Protein AF-A0A420MHA9-F1 (afdb_monomer)

Structure (mmCIF, N/CA/C/O backbone):
data_AF-A0A420MHA9-F1
#
_entry.id   AF-A0A420MHA9-F1
#
loop_
_atom_site.group_PDB
_atom_site.id
_atom_site.type_symbol
_atom_site.label_atom_id
_atom_site.label_alt_id
_atom_site.label_comp_id
_atom_site.label_asym_id
_atom_site.label_entity_id
_atom_site.label_seq_id
_atom_site.pdbx_PDB_ins_code
_atom_site.Cartn_x
_atom_site.Cartn_y
_atom_site.Cartn_z
_atom_site.occupancy
_atom_site.B_iso_or_equiv
_atom_site.auth_seq_id
_atom_site.auth_comp_id
_atom_site.auth_asym_id
_atom_site.auth_atom_id
_atom_site.pdbx_PDB_model_num
ATOM 1 N N . MET A 1 1 ? 14.987 34.393 11.747 1.00 40.66 1 MET A N 1
ATOM 2 C CA . MET A 1 1 ? 14.585 33.391 10.745 1.00 40.66 1 MET A CA 1
ATOM 3 C C . MET A 1 1 ? 14.088 32.235 11.581 1.00 40.66 1 MET A C 1
ATOM 5 O O . MET A 1 1 ? 14.895 31.597 12.237 1.00 40.66 1 MET A O 1
ATOM 9 N N . GLU A 1 2 ? 12.779 32.177 11.775 1.00 34.53 2 GLU A N 1
ATOM 10 C CA . GLU A 1 2 ? 12.140 31.260 12.718 1.00 34.53 2 GLU A CA 1
ATOM 11 C C . GLU A 1 2 ? 11.948 29.934 11.981 1.00 34.53 2 GLU A C 1
ATOM 13 O O . GLU A 1 2 ? 11.351 29.912 10.904 1.00 34.53 2 GLU A O 1
ATOM 18 N N . GLU A 1 3 ? 12.567 28.865 12.483 1.00 35.97 3 GLU A N 1
ATOM 19 C CA . GLU A 1 3 ? 12.353 27.516 11.965 1.00 35.97 3 GLU A CA 1
ATOM 20 C C . GLU A 1 3 ? 10.878 27.169 12.149 1.00 35.97 3 GLU A C 1
ATOM 22 O O . GLU A 1 3 ? 10.386 27.068 13.272 1.00 35.97 3 GLU A O 1
ATOM 27 N N . VAL A 1 4 ? 10.172 26.990 11.033 1.00 38.53 4 VAL A N 1
ATOM 28 C CA . VAL A 1 4 ? 8.844 26.383 11.030 1.00 38.53 4 VAL A CA 1
ATOM 29 C C . VAL A 1 4 ? 9.044 24.924 11.423 1.00 38.53 4 VAL A C 1
ATOM 31 O O . VAL A 1 4 ? 9.382 24.081 10.592 1.00 38.53 4 VAL A O 1
ATOM 34 N N . ARG A 1 5 ? 8.899 24.637 12.718 1.00 37.16 5 ARG A N 1
ATOM 35 C CA . ARG A 1 5 ? 8.691 23.275 13.196 1.00 37.16 5 ARG A CA 1
ATOM 36 C C . ARG A 1 5 ? 7.334 22.849 12.653 1.00 37.16 5 ARG A C 1
ATOM 38 O O . ARG A 1 5 ? 6.315 23.458 12.967 1.00 37.16 5 ARG A O 1
ATOM 45 N N . PHE A 1 6 ? 7.343 21.848 11.781 1.00 38.75 6 PHE A N 1
ATOM 46 C CA . PHE A 1 6 ? 6.145 21.092 11.458 1.00 38.75 6 PHE A CA 1
ATOM 47 C C . PHE A 1 6 ? 5.814 20.279 12.708 1.00 38.75 6 PHE A C 1
ATOM 49 O O . PHE A 1 6 ? 6.284 19.153 12.863 1.00 38.75 6 PHE A O 1
ATOM 56 N N . ASP A 1 7 ? 5.124 20.919 13.651 1.00 38.53 7 ASP A N 1
ATOM 57 C CA . ASP A 1 7 ? 4.561 20.231 14.800 1.00 38.53 7 ASP A CA 1
ATOM 58 C C . ASP A 1 7 ? 3.601 19.151 14.282 1.00 38.53 7 ASP A C 1
ATOM 60 O O . ASP A 1 7 ? 2.927 19.321 13.262 1.00 38.53 7 ASP A O 1
ATOM 64 N N . GLU A 1 8 ? 3.670 18.004 14.951 1.00 45.91 8 GLU A N 1
ATOM 65 C CA . GLU A 1 8 ? 2.985 16.746 14.672 1.00 45.91 8 GLU A CA 1
ATOM 66 C C . GLU A 1 8 ? 1.585 16.971 14.100 1.00 45.91 8 GLU A C 1
ATOM 68 O O . GLU A 1 8 ? 0.809 17.760 14.635 1.00 45.91 8 GLU A O 1
ATOM 73 N N . ALA A 1 9 ? 1.279 16.277 12.997 1.00 41.97 9 ALA A N 1
ATOM 74 C CA . ALA A 1 9 ? -0.026 16.306 12.358 1.00 41.97 9 ALA A CA 1
ATOM 75 C C . ALA A 1 9 ? -1.123 16.191 13.422 1.00 41.97 9 ALA A C 1
ATOM 77 O O . ALA A 1 9 ? -1.295 15.135 14.030 1.00 41.97 9 ALA A O 1
ATOM 78 N N . GLU A 1 10 ? -1.833 17.297 13.648 1.00 41.47 10 GLU A N 1
ATOM 79 C CA . GLU A 1 10 ? -3.018 17.352 14.488 1.00 41.47 10 GLU A CA 1
ATOM 80 C C . GLU A 1 10 ? -3.938 16.221 14.025 1.00 41.47 10 GLU A C 1
ATOM 82 O O . GLU A 1 10 ? -4.478 16.243 12.915 1.00 41.47 10 GLU A O 1
ATOM 87 N N . GLN A 1 11 ? -4.058 15.177 14.842 1.00 47.78 11 GLN A N 1
ATOM 88 C CA . GLN A 1 11 ? -5.011 14.108 14.610 1.00 47.78 11 GLN A CA 1
ATOM 89 C C . GLN A 1 11 ? -6.394 14.720 14.772 1.00 47.78 11 GLN A C 1
ATOM 91 O O . GLN A 1 11 ? -6.915 14.839 15.878 1.00 47.78 11 GLN A O 1
ATOM 96 N N . ILE A 1 12 ? -6.963 15.160 13.649 1.00 46.62 12 ILE A N 1
ATOM 97 C CA . ILE A 1 12 ? -8.359 15.566 13.566 1.00 46.62 12 ILE A CA 1
ATOM 98 C C . ILE A 1 12 ? -9.165 14.352 14.036 1.00 46.62 12 ILE A C 1
ATOM 100 O O . ILE A 1 12 ? -9.098 13.305 13.384 1.00 46.62 12 ILE A O 1
ATOM 104 N N . PRO A 1 13 ? -9.901 14.441 15.156 1.00 44.69 13 PRO A N 1
ATOM 105 C CA . PRO A 1 13 ? -10.749 13.347 15.580 1.00 44.69 13 PRO A CA 1
ATOM 106 C C . PRO A 1 13 ? -11.829 13.192 14.512 1.00 44.69 13 PRO A C 1
ATOM 108 O O . PRO A 1 13 ? -12.707 14.045 14.379 1.00 44.69 13 PRO A O 1
ATOM 111 N N . LEU A 1 14 ? -11.764 12.113 13.731 1.00 54.09 14 LEU A N 1
ATOM 112 C CA . LEU A 1 14 ? -12.857 11.668 12.867 1.00 54.09 14 LEU A CA 1
ATOM 113 C C . LEU A 1 14 ? -13.977 11.093 13.750 1.00 54.09 14 LEU A C 1
ATOM 115 O O . LEU A 1 14 ? -14.380 9.948 13.596 1.00 54.09 14 LEU A O 1
ATOM 119 N N . THR A 1 15 ? -14.459 11.847 14.739 1.00 47.56 15 THR A N 1
ATOM 120 C CA . THR A 1 15 ? -15.595 11.421 15.559 1.00 47.56 15 THR A CA 1
ATOM 121 C C . THR A 1 15 ? -16.871 11.747 14.798 1.00 47.56 15 THR A C 1
ATOM 123 O O . THR A 1 15 ? -17.526 12.763 15.041 1.00 47.56 15 THR A O 1
ATOM 126 N N . LEU A 1 16 ? -17.171 10.902 13.818 1.00 54.88 16 LEU A N 1
ATOM 127 C CA . LEU A 1 16 ? -18.520 10.717 13.302 1.00 54.88 16 LEU A CA 1
ATOM 128 C C . LEU A 1 16 ? -19.258 9.801 14.286 1.00 54.88 16 LEU A C 1
ATOM 130 O O . LEU A 1 16 ? -18.626 8.995 14.965 1.00 54.88 16 LEU A O 1
ATOM 134 N N . ASN A 1 17 ? -20.577 9.943 14.412 1.00 59.19 17 ASN A N 1
ATOM 135 C CA . ASN A 1 17 ? -21.359 9.039 15.260 1.00 59.19 17 ASN A CA 1
ATOM 136 C C . ASN A 1 17 ? -21.132 7.589 14.793 1.00 59.19 17 ASN A C 1
ATOM 138 O O . ASN A 1 17 ? -21.062 7.374 13.585 1.00 59.19 17 ASN A O 1
ATOM 142 N N . ASP A 1 18 ? -21.053 6.626 15.716 1.00 65.56 18 ASP A N 1
ATOM 143 C CA . ASP A 1 18 ? -20.587 5.250 15.455 1.00 65.56 18 ASP A CA 1
ATOM 144 C C . ASP A 1 18 ? -21.190 4.607 14.184 1.00 65.56 18 ASP A C 1
ATOM 146 O O . ASP A 1 18 ? -20.461 4.063 13.363 1.00 65.56 18 ASP A O 1
ATOM 150 N N . GLU A 1 19 ? -22.499 4.769 13.949 1.00 66.44 19 GLU A N 1
ATOM 151 C CA . GLU A 1 19 ? -23.196 4.245 12.757 1.00 66.44 19 GLU A CA 1
ATOM 152 C C . GLU A 1 19 ? -22.783 4.934 11.440 1.00 66.44 19 GLU A C 1
ATOM 154 O O . GLU A 1 19 ? -22.743 4.316 10.380 1.00 66.44 19 GLU A O 1
ATOM 159 N N . GLN A 1 20 ? -22.501 6.239 11.479 1.00 62.00 20 GLN A N 1
ATOM 160 C CA . GLN A 1 20 ? -22.036 6.997 10.312 1.00 62.00 20 GLN A CA 1
ATOM 161 C C . GLN A 1 20 ? -20.558 6.721 10.032 1.00 62.00 20 GLN A C 1
ATOM 163 O O . GLN A 1 20 ? -20.169 6.700 8.867 1.00 62.00 20 GLN A O 1
ATOM 168 N N . GLY A 1 21 ? -19.761 6.498 11.083 1.00 62.53 21 GLY A N 1
ATOM 169 C CA . GLY A 1 21 ? -18.372 6.056 10.972 1.00 62.53 21 GLY A CA 1
ATOM 170 C C . GLY A 1 21 ? -18.270 4.702 10.272 1.00 62.53 21 GLY A C 1
ATOM 171 O O . GLY A 1 21 ? -17.583 4.600 9.264 1.00 62.53 21 GLY A O 1
ATOM 172 N N . GLU A 1 22 ? -19.048 3.712 10.717 1.00 67.69 22 GLU A N 1
ATOM 173 C CA . GLU A 1 22 ? -19.034 2.353 10.152 1.00 67.69 22 GLU A CA 1
ATOM 174 C C . GLU A 1 22 ? -19.388 2.330 8.651 1.00 67.69 22 GLU A C 1
ATOM 176 O O . GLU A 1 22 ? -18.671 1.742 7.844 1.00 67.69 22 GLU A O 1
ATOM 181 N N . VAL A 1 23 ? -20.433 3.056 8.235 1.00 70.69 23 VAL A N 1
ATOM 182 C CA . VAL A 1 23 ? -20.837 3.132 6.815 1.00 70.69 23 VAL A CA 1
ATOM 183 C C . VAL A 1 23 ? -19.769 3.801 5.937 1.00 70.69 23 VAL A C 1
ATOM 185 O O . VAL A 1 23 ? -19.595 3.440 4.767 1.00 70.69 23 VAL A O 1
ATOM 188 N N . ILE A 1 24 ? -19.067 4.801 6.473 1.00 72.38 24 ILE A N 1
ATOM 189 C CA . ILE A 1 24 ? -17.997 5.501 5.752 1.00 72.38 24 ILE A CA 1
ATOM 190 C C . ILE A 1 24 ? -16.751 4.622 5.655 1.00 72.38 24 ILE A C 1
ATOM 192 O O . ILE A 1 24 ? -16.115 4.609 4.600 1.00 72.38 24 ILE A O 1
ATOM 196 N N . ASP A 1 25 ? -16.449 3.853 6.698 1.00 80.12 25 ASP A N 1
ATOM 197 C CA . ASP A 1 25 ? -15.331 2.915 6.717 1.00 80.12 25 ASP A CA 1
ATOM 198 C C . ASP A 1 25 ? -15.525 1.795 5.689 1.00 80.12 25 ASP A C 1
ATOM 200 O O . ASP A 1 25 ? -14.600 1.513 4.925 1.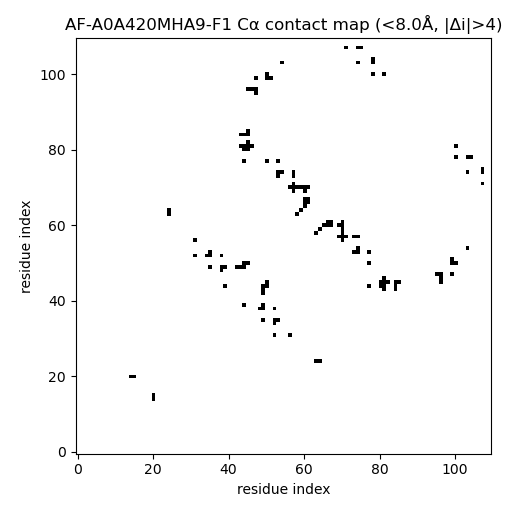00 80.12 25 ASP A O 1
ATOM 204 N N . ASP A 1 26 ? -16.730 1.229 5.597 1.00 83.88 26 ASP A N 1
ATOM 205 C CA . ASP A 1 26 ? -17.070 0.210 4.596 1.00 83.88 26 ASP A CA 1
ATOM 206 C C . ASP A 1 26 ? -16.987 0.763 3.166 1.00 83.88 26 ASP A C 1
ATOM 208 O O . ASP A 1 26 ? -16.405 0.139 2.275 1.00 83.88 26 ASP A O 1
ATOM 212 N N . SER A 1 27 ? -17.505 1.976 2.945 1.00 88.00 27 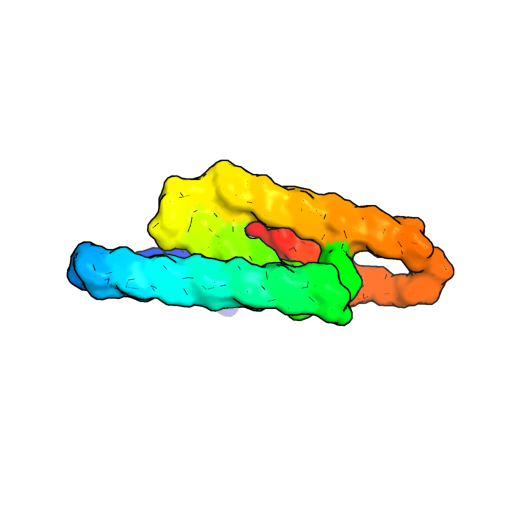SER A N 1
ATOM 213 C CA . SER A 1 27 ? -17.452 2.630 1.630 1.00 88.00 27 SER A CA 1
ATOM 214 C C . SER A 1 27 ? -16.015 2.959 1.209 1.00 88.00 27 SER A C 1
ATOM 216 O O . SER A 1 27 ? -15.651 2.822 0.038 1.00 88.00 27 SER A O 1
ATOM 218 N N . ALA A 1 28 ? -15.182 3.408 2.153 1.00 89.06 28 ALA A N 1
ATOM 219 C CA . ALA A 1 28 ? -13.770 3.679 1.907 1.00 89.06 28 ALA A CA 1
ATOM 220 C C . ALA A 1 28 ? -12.997 2.385 1.623 1.00 89.06 28 ALA A C 1
ATOM 222 O O . ALA A 1 28 ? -12.166 2.365 0.712 1.00 89.06 28 ALA A O 1
ATOM 223 N N . LEU A 1 29 ? -13.291 1.311 2.363 1.00 90.12 29 LEU A N 1
ATOM 224 C CA . LEU A 1 29 ? -12.695 -0.004 2.158 1.00 90.12 29 LEU A CA 1
ATOM 225 C C . LEU A 1 29 ? -12.982 -0.525 0.744 1.00 90.12 29 LEU A C 1
ATOM 227 O O . LEU A 1 29 ? -12.039 -0.840 0.019 1.00 90.12 29 LEU A O 1
ATOM 231 N N . GLU A 1 30 ? -14.248 -0.517 0.318 1.00 93.50 30 GLU A N 1
ATOM 232 C CA . GLU A 1 30 ? -14.649 -0.950 -1.029 1.00 93.50 30 GLU A CA 1
ATOM 233 C C . GLU A 1 30 ? -13.952 -0.118 -2.122 1.00 93.50 30 GLU A C 1
ATOM 235 O O . GLU A 1 30 ? -13.418 -0.660 -3.092 1.00 93.50 30 GLU A O 1
ATOM 240 N N . ALA A 1 31 ? -13.880 1.207 -1.951 1.00 94.88 31 ALA A N 1
ATOM 241 C CA . ALA A 1 31 ? -13.203 2.081 -2.907 1.00 94.88 31 ALA A CA 1
ATOM 242 C C . ALA A 1 31 ? -11.698 1.777 -3.020 1.00 94.88 31 ALA A C 1
ATOM 244 O O . ALA A 1 31 ? -11.148 1.784 -4.128 1.00 94.88 31 ALA A O 1
ATOM 245 N N . TYR A 1 32 ? -11.027 1.498 -1.898 1.00 94.44 32 TYR A N 1
ATOM 246 C CA . TYR A 1 32 ? -9.614 1.123 -1.897 1.00 94.44 32 TYR A CA 1
ATOM 247 C C . TYR A 1 32 ? -9.368 -0.258 -2.507 1.00 94.44 32 TYR A C 1
ATOM 249 O O . TYR A 1 32 ? -8.371 -0.423 -3.214 1.00 94.44 32 TYR A O 1
ATOM 257 N N . GLU A 1 33 ? -10.255 -1.228 -2.283 1.00 93.00 33 GLU A N 1
ATOM 258 C CA . GLU A 1 33 ? -10.183 -2.546 -2.923 1.00 93.00 33 GLU A CA 1
ATOM 259 C C . GLU A 1 33 ? -10.309 -2.419 -4.444 1.00 93.00 33 GLU A C 1
ATOM 261 O O . GLU A 1 33 ? -9.406 -2.839 -5.169 1.00 93.00 33 GLU A O 1
ATOM 266 N N . ILE A 1 34 ? -11.335 -1.713 -4.930 1.00 95.50 34 ILE A N 1
ATOM 267 C CA . ILE A 1 34 ? -11.539 -1.473 -6.367 1.00 95.50 34 ILE A CA 1
ATOM 268 C C . ILE A 1 34 ? -10.339 -0.740 -6.984 1.00 95.50 34 ILE A C 1
ATOM 270 O O . ILE A 1 34 ? -9.849 -1.121 -8.050 1.00 95.50 34 ILE A O 1
ATOM 274 N N . ALA A 1 35 ? -9.839 0.314 -6.332 1.00 94.44 35 ALA A N 1
ATOM 275 C CA . ALA A 1 35 ? -8.679 1.055 -6.824 1.00 94.44 35 ALA A CA 1
ATOM 276 C C . ALA A 1 35 ? -7.413 0.183 -6.853 1.00 94.44 35 ALA A C 1
ATOM 278 O O . ALA A 1 35 ? -6.613 0.278 -7.789 1.00 94.44 35 ALA A O 1
ATOM 279 N N . THR A 1 36 ? -7.230 -0.676 -5.848 1.00 92.94 36 THR A N 1
ATOM 280 C CA . THR A 1 36 ? -6.106 -1.613 -5.788 1.00 92.94 36 THR A CA 1
ATOM 281 C C . THR A 1 36 ? -6.187 -2.613 -6.937 1.00 92.94 36 THR A C 1
ATOM 283 O O . THR A 1 36 ? -5.208 -2.750 -7.665 1.00 92.94 36 THR A O 1
ATOM 286 N N . ASP A 1 37 ? -7.347 -3.222 -7.176 1.00 94.38 37 ASP A N 1
ATOM 287 C CA . ASP A 1 37 ? -7.541 -4.188 -8.263 1.00 94.38 37 ASP A CA 1
ATOM 288 C C . ASP A 1 37 ? -7.287 -3.560 -9.640 1.00 94.38 37 ASP A C 1
ATOM 290 O O . ASP A 1 37 ? -6.512 -4.090 -10.441 1.00 94.38 37 ASP A O 1
ATOM 294 N N . ILE A 1 38 ? -7.870 -2.384 -9.905 1.00 95.12 38 ILE A N 1
ATOM 295 C CA . ILE A 1 38 ? -7.676 -1.670 -11.177 1.00 95.12 38 ILE A CA 1
ATOM 296 C C . ILE A 1 38 ? -6.197 -1.335 -11.377 1.00 95.12 38 ILE A C 1
ATOM 298 O O . ILE A 1 38 ? -5.634 -1.599 -12.439 1.00 95.12 38 ILE A O 1
ATOM 302 N N . THR A 1 39 ? -5.540 -0.763 -10.367 1.00 92.19 39 THR A N 1
ATOM 303 C CA . THR A 1 39 ? -4.132 -0.370 -10.506 1.00 92.19 39 THR A CA 1
ATOM 304 C C . THR A 1 39 ? -3.192 -1.569 -10.590 1.00 92.19 39 THR A C 1
ATOM 306 O O . THR A 1 39 ? -2.177 -1.471 -11.273 1.00 92.19 39 THR A O 1
ATOM 309 N N . GLN A 1 40 ? -3.519 -2.704 -9.967 1.00 90.12 40 GLN A N 1
ATOM 310 C CA . GLN A 1 40 ? -2.750 -3.942 -10.103 1.00 90.12 40 GLN A CA 1
ATOM 311 C C . GLN A 1 40 ? -2.810 -4.532 -11.515 1.00 90.12 40 GLN A C 1
ATOM 313 O O . GLN A 1 40 ? -1.813 -5.098 -11.966 1.00 90.12 40 GLN A O 1
ATOM 318 N N . ILE A 1 41 ? -3.951 -4.400 -12.196 1.00 91.94 41 ILE A N 1
ATOM 319 C CA . ILE A 1 41 ? -4.157 -4.901 -13.562 1.00 91.94 41 ILE A CA 1
ATOM 320 C C . ILE A 1 41 ? -3.538 -3.956 -14.597 1.00 91.94 41 ILE A C 1
ATOM 322 O O . ILE A 1 41 ? -2.849 -4.404 -15.511 1.00 91.94 41 ILE A O 1
ATOM 326 N N . GLU A 1 42 ? -3.788 -2.654 -14.460 1.00 92.62 42 GLU A N 1
ATOM 327 C CA . GLU A 1 42 ? -3.498 -1.669 -15.509 1.00 92.62 42 GLU A CA 1
ATOM 328 C C . GLU A 1 42 ? -2.090 -1.067 -15.411 1.00 92.62 42 GLU A C 1
ATOM 330 O O . GLU A 1 42 ? -1.580 -0.517 -16.389 1.00 92.62 42 GLU A O 1
ATOM 335 N N . LEU A 1 43 ? -1.454 -1.126 -14.235 1.00 88.94 43 LEU A N 1
ATOM 336 C CA . LEU A 1 43 ? -0.206 -0.415 -13.965 1.00 88.94 43 LEU A CA 1
ATOM 337 C C . LEU A 1 43 ? 0.886 -1.353 -13.445 1.00 88.94 43 LEU A C 1
ATOM 339 O O . LEU A 1 43 ? 0.658 -2.210 -12.588 1.00 88.94 43 LEU A O 1
ATOM 343 N N . ALA A 1 44 ? 2.113 -1.108 -13.906 1.00 85.31 44 ALA A N 1
ATOM 344 C CA . ALA A 1 44 ? 3.319 -1.717 -13.354 1.00 85.31 44 ALA A CA 1
ATOM 345 C C . ALA A 1 44 ? 3.396 -1.493 -11.830 1.00 85.31 44 ALA A C 1
ATOM 347 O O . ALA A 1 44 ? 2.962 -0.451 -11.324 1.00 85.31 44 ALA A O 1
ATOM 348 N N . ALA A 1 45 ? 3.943 -2.452 -11.085 1.00 85.50 45 ALA A N 1
ATOM 349 C CA . ALA A 1 45 ? 4.143 -2.354 -9.639 1.00 85.50 45 ALA A CA 1
ATOM 350 C C . ALA A 1 45 ? 4.936 -1.104 -9.226 1.00 85.50 45 ALA A C 1
ATOM 352 O O . ALA A 1 45 ? 4.653 -0.523 -8.179 1.00 85.50 45 ALA A O 1
ATOM 353 N N . ASN A 1 46 ? 5.872 -0.639 -10.057 1.00 81.25 46 ASN A N 1
ATOM 354 C CA . ASN A 1 46 ? 6.635 0.588 -9.800 1.00 81.25 46 ASN A CA 1
ATOM 355 C C . ASN A 1 46 ? 5.906 1.899 -10.175 1.00 81.25 46 ASN A C 1
ATOM 357 O O . ASN A 1 46 ? 6.469 2.987 -10.011 1.00 81.25 46 ASN A O 1
ATOM 361 N N . HIS A 1 47 ? 4.674 1.826 -10.685 1.00 84.19 47 HIS A N 1
ATOM 362 C CA . HIS A 1 47 ? 3.965 2.994 -11.190 1.00 84.19 47 HIS A CA 1
ATOM 363 C C . HIS A 1 47 ? 3.523 3.929 -10.043 1.00 84.19 47 HIS A C 1
ATOM 365 O O . HIS A 1 47 ? 2.841 3.480 -9.116 1.00 84.19 47 HIS A O 1
ATOM 371 N N . PRO A 1 48 ? 3.793 5.250 -10.125 1.00 80.12 48 PRO A N 1
ATOM 372 C CA . PRO A 1 48 ? 3.452 6.229 -9.088 1.00 80.12 48 PRO A CA 1
ATOM 373 C C . PRO A 1 48 ? 2.015 6.171 -8.564 1.00 80.12 48 PRO A C 1
ATOM 375 O O . PRO A 1 48 ? 1.795 6.211 -7.359 1.00 80.12 48 PRO A O 1
ATOM 378 N N . LEU A 1 49 ? 1.032 6.049 -9.463 1.00 86.44 49 LEU A N 1
ATOM 379 C CA . LEU A 1 49 ? -0.381 5.971 -9.073 1.00 86.44 49 LEU A CA 1
ATOM 380 C C . LEU A 1 49 ? -0.706 4.693 -8.289 1.00 86.44 49 LEU A C 1
ATOM 382 O O . LEU A 1 49 ? -1.435 4.767 -7.306 1.00 86.44 49 LEU A O 1
ATOM 386 N N . ARG A 1 50 ? -0.142 3.541 -8.680 1.00 89.12 50 ARG A N 1
ATOM 387 C CA . ARG A 1 50 ? -0.364 2.264 -7.984 1.00 89.12 50 ARG A CA 1
ATOM 388 C C . ARG A 1 50 ? 0.241 2.308 -6.584 1.00 89.12 50 ARG A C 1
ATOM 390 O O . ARG A 1 50 ? -0.420 1.958 -5.612 1.00 89.12 50 ARG A O 1
ATOM 397 N N . LEU A 1 51 ? 1.467 2.817 -6.473 1.00 86.69 51 LEU A N 1
ATOM 398 C CA . LEU A 1 51 ? 2.130 3.012 -5.185 1.00 86.69 51 LEU A CA 1
ATOM 399 C C . LEU A 1 51 ? 1.385 4.016 -4.291 1.00 86.69 51 LEU A C 1
ATOM 401 O O . LEU A 1 51 ? 1.253 3.780 -3.094 1.00 86.69 51 LEU A O 1
ATOM 405 N N . GLY A 1 52 ? 0.849 5.097 -4.869 1.00 87.31 52 GLY A N 1
ATOM 406 C CA . GLY A 1 52 ? 0.031 6.077 -4.150 1.00 87.31 52 GLY A CA 1
ATOM 407 C C . GLY A 1 52 ? -1.271 5.491 -3.595 1.00 87.31 52 GLY A C 1
ATOM 408 O O . GLY A 1 52 ? -1.633 5.788 -2.458 1.00 87.31 52 GLY A O 1
ATOM 409 N N . VAL A 1 53 ? -1.946 4.615 -4.349 1.00 90.88 53 VAL A N 1
ATOM 410 C CA . VAL A 1 53 ? -3.139 3.896 -3.864 1.00 90.88 53 VAL A CA 1
ATOM 411 C C . VAL A 1 53 ? -2.785 2.992 -2.684 1.00 90.88 53 VAL A C 1
ATOM 413 O O . VAL A 1 53 ? -3.439 3.078 -1.646 1.00 90.88 53 VAL A O 1
ATOM 416 N N . VAL A 1 54 ? -1.723 2.185 -2.794 1.00 89.88 54 VAL A N 1
ATOM 417 C CA . VAL A 1 54 ? -1.300 1.299 -1.693 1.00 89.88 54 VAL A CA 1
ATOM 418 C C . VAL A 1 54 ? -0.889 2.093 -0.454 1.00 89.88 54 VAL A C 1
ATOM 420 O O . VAL A 1 54 ? -1.203 1.683 0.666 1.00 89.88 54 VAL A O 1
ATOM 423 N N . LEU A 1 55 ? -0.213 3.228 -0.635 1.00 86.06 55 LEU A N 1
ATOM 424 C CA . LEU A 1 55 ? 0.163 4.095 0.474 1.00 86.06 55 LEU A CA 1
ATOM 425 C C . LEU A 1 55 ? -1.074 4.592 1.230 1.00 86.06 55 LEU A C 1
ATOM 427 O O . LEU A 1 55 ? -1.183 4.375 2.436 1.00 86.06 55 LEU A O 1
ATOM 431 N N . ASN A 1 56 ? -2.022 5.199 0.515 1.00 88.25 56 ASN A N 1
ATOM 432 C CA . ASN A 1 56 ? -3.240 5.736 1.121 1.00 88.25 56 ASN A CA 1
ATOM 433 C C . ASN A 1 56 ? -4.067 4.637 1.799 1.00 88.25 56 ASN A C 1
ATOM 435 O O . ASN A 1 56 ? -4.605 4.844 2.886 1.00 88.25 56 ASN A O 1
ATOM 439 N N . TYR A 1 57 ? -4.118 3.449 1.196 1.00 90.69 57 TYR A N 1
ATOM 440 C CA . TYR A 1 57 ? -4.816 2.310 1.777 1.00 90.69 57 TYR A CA 1
ATOM 441 C C . TYR A 1 57 ? -4.126 1.796 3.054 1.00 90.69 57 TYR A C 1
ATOM 443 O O . TYR A 1 57 ? -4.781 1.447 4.036 1.00 90.69 57 TYR A O 1
ATOM 451 N N . SER A 1 58 ? -2.792 1.806 3.092 1.00 86.00 58 SER A N 1
ATOM 452 C CA . SER A 1 58 ? -2.035 1.446 4.299 1.00 86.00 58 SER A CA 1
ATOM 453 C C . SER A 1 58 ? -2.281 2.453 5.427 1.00 86.00 58 SER A C 1
ATOM 455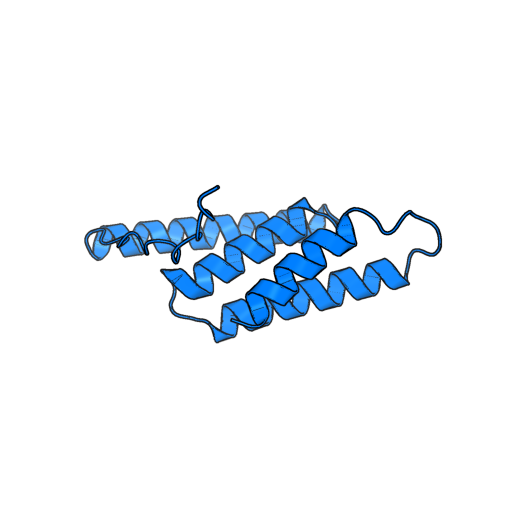 O O . SER A 1 58 ? -2.509 2.059 6.571 1.00 86.00 58 SER A O 1
ATOM 457 N N . ASP A 1 59 ? -2.327 3.744 5.100 1.00 82.88 59 ASP A N 1
ATOM 458 C CA . ASP A 1 59 ? -2.678 4.810 6.040 1.00 82.88 59 ASP A CA 1
ATOM 459 C C . ASP A 1 59 ? -4.102 4.666 6.587 1.00 82.88 59 ASP A C 1
ATOM 461 O O . ASP A 1 59 ? -4.315 4.840 7.788 1.00 82.88 59 ASP A O 1
ATOM 465 N N . PHE A 1 60 ? -5.061 4.282 5.740 1.00 86.19 60 PHE A N 1
ATOM 466 C CA . PHE A 1 60 ? -6.422 3.950 6.161 1.00 86.19 60 PHE A CA 1
ATOM 467 C C . PHE A 1 60 ? -6.435 2.783 7.160 1.00 86.19 60 PHE A C 1
ATOM 469 O O . PHE A 1 60 ? -7.043 2.885 8.227 1.00 86.19 60 PHE A O 1
ATOM 476 N N . TYR A 1 61 ? -5.694 1.705 6.883 1.00 82.00 61 TYR A N 1
ATOM 477 C CA . TYR A 1 61 ? -5.590 0.581 7.816 1.00 82.00 61 TYR A CA 1
ATOM 478 C C . TYR A 1 61 ? -4.965 0.964 9.163 1.00 82.00 61 TYR A C 1
ATOM 480 O O . TYR A 1 61 ? -5.394 0.456 10.201 1.00 82.00 61 TYR A O 1
ATOM 488 N N . ASN A 1 62 ? -3.965 1.848 9.156 1.00 74.56 62 ASN A N 1
ATOM 489 C CA . ASN A 1 62 ? -3.307 2.336 10.368 1.00 74.56 62 ASN A CA 1
ATOM 490 C C . ASN A 1 62 ? -4.215 3.261 11.189 1.00 74.56 62 ASN A C 1
ATOM 492 O O . ASN A 1 62 ? -4.342 3.082 12.398 1.00 74.56 62 ASN A O 1
ATOM 496 N N . LYS A 1 63 ? -4.817 4.263 10.538 1.00 79.50 63 LYS A N 1
ATOM 497 C CA . LYS A 1 63 ? -5.461 5.401 11.212 1.00 79.50 63 LYS A CA 1
ATOM 498 C C . LYS A 1 63 ? -6.957 5.203 11.451 1.00 79.50 63 LYS A C 1
ATOM 500 O O . LYS A 1 63 ? -7.478 5.777 12.399 1.00 79.50 63 LYS A O 1
ATOM 505 N N . VAL A 1 64 ? -7.630 4.418 10.610 1.00 80.25 64 VAL A N 1
ATOM 506 C CA . VAL A 1 64 ? -9.092 4.251 10.642 1.00 80.25 64 VAL A CA 1
ATOM 507 C C . VAL A 1 64 ? -9.468 2.862 11.159 1.00 80.25 64 VAL A C 1
ATOM 509 O O . VAL A 1 64 ? -10.131 2.740 12.179 1.00 80.25 64 VAL A O 1
ATOM 512 N N . GLN A 1 65 ? -8.935 1.799 10.550 1.00 77.06 65 GLN A N 1
ATOM 513 C CA . GLN A 1 65 ? -9.261 0.408 10.920 1.00 77.06 65 GLN A CA 1
ATOM 514 C C . GLN A 1 65 ? -8.475 -0.129 12.135 1.00 77.06 65 GLN A C 1
ATOM 516 O O . GLN A 1 65 ? -8.581 -1.314 12.469 1.00 77.06 65 GLN A O 1
ATOM 521 N N . ASN A 1 66 ? -7.618 0.698 12.753 1.00 79.62 66 ASN A N 1
ATOM 522 C CA . ASN A 1 66 ? -6.741 0.338 13.877 1.00 79.62 66 ASN A CA 1
ATOM 523 C C . ASN A 1 66 ? -6.021 -1.019 13.679 1.00 79.62 66 ASN A C 1
ATOM 525 O O . ASN A 1 66 ? -5.895 -1.839 14.593 1.00 79.62 66 ASN A O 1
ATOM 529 N N . SER A 1 67 ? -5.592 -1.288 12.442 1.00 80.06 67 SER A N 1
ATOM 530 C CA . SER A 1 67 ? -5.079 -2.581 11.977 1.00 80.06 67 SER A CA 1
ATOM 531 C C . SER A 1 67 ? -3.665 -2.447 11.391 1.00 80.06 67 SER A C 1
ATOM 533 O O . SER A 1 67 ? -3.437 -2.769 10.218 1.00 80.06 67 SER A O 1
ATOM 535 N N . PRO A 1 68 ? -2.668 -2.037 12.197 1.00 77.12 68 PRO A N 1
ATOM 536 C CA . PRO A 1 68 ? -1.345 -1.662 11.696 1.00 77.12 68 PRO A CA 1
ATOM 537 C C . PRO A 1 68 ? -0.552 -2.812 11.070 1.00 77.12 68 PRO A C 1
ATOM 539 O O . PRO A 1 68 ? 0.267 -2.620 10.168 1.00 77.12 68 PRO A O 1
ATOM 542 N N . ASN A 1 69 ? -0.842 -4.048 11.483 1.00 79.19 69 ASN A N 1
ATOM 543 C CA . ASN A 1 69 ? -0.242 -5.236 10.881 1.00 79.19 69 ASN A CA 1
ATOM 544 C C . ASN A 1 69 ? -0.664 -5.418 9.414 1.00 79.19 69 ASN A C 1
ATOM 546 O O . ASN A 1 69 ? 0.155 -5.839 8.597 1.00 79.19 69 ASN A O 1
ATOM 550 N N . ARG A 1 70 ? -1.920 -5.088 9.069 1.00 79.62 70 ARG A N 1
ATOM 551 C CA . ARG A 1 70 ? -2.411 -5.171 7.684 1.00 79.62 70 ARG A CA 1
ATOM 552 C C . ARG A 1 70 ? -1.799 -4.064 6.834 1.00 79.62 70 ARG A C 1
ATOM 554 O O . ARG A 1 70 ? -1.261 -4.367 5.773 1.00 79.62 70 ARG A O 1
ATOM 561 N N . ALA A 1 71 ? -1.775 -2.832 7.346 1.00 75.75 71 ALA A N 1
ATOM 562 C CA . ALA A 1 71 ? -1.096 -1.704 6.707 1.00 75.75 71 ALA A CA 1
ATOM 563 C C . ALA A 1 71 ? 0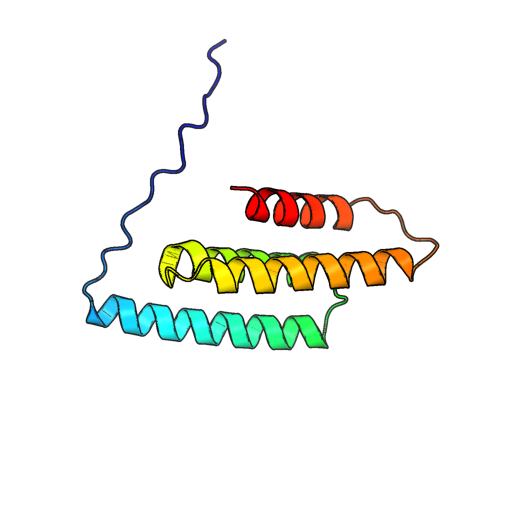.359 -2.050 6.351 1.00 75.75 71 ALA A C 1
ATOM 565 O O . ALA A 1 71 ? 0.778 -1.962 5.197 1.00 75.75 71 ALA A O 1
ATOM 566 N N . SER A 1 72 ? 1.102 -2.558 7.338 1.00 77.31 72 SER A N 1
ATOM 567 C CA . SER A 1 72 ? 2.496 -2.965 7.163 1.00 77.31 72 SER A CA 1
ATOM 568 C C . SER A 1 72 ? 2.668 -4.067 6.120 1.00 77.31 72 SER A C 1
ATOM 570 O O . SER A 1 72 ? 3.657 -4.075 5.391 1.00 77.31 72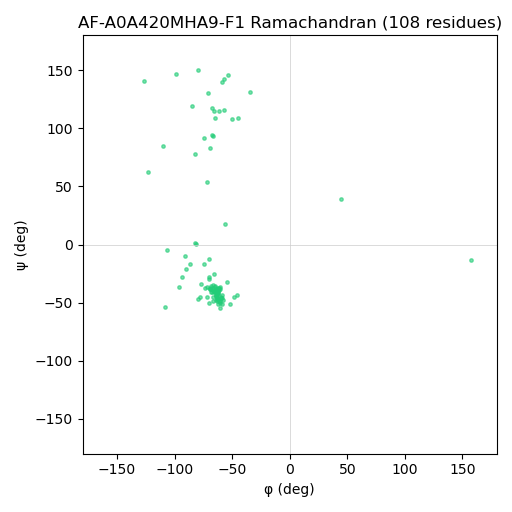 SER A O 1
ATOM 572 N N . HIS A 1 73 ? 1.744 -5.027 6.059 1.00 84.31 73 HIS A N 1
ATOM 573 C CA . HIS A 1 73 ? 1.805 -6.113 5.086 1.00 84.31 73 HIS A CA 1
ATOM 574 C C . HIS A 1 73 ? 1.615 -5.599 3.653 1.00 84.31 73 HIS A C 1
ATOM 576 O O . HIS A 1 73 ? 2.443 -5.899 2.791 1.00 84.31 73 HIS A O 1
ATOM 582 N N . HIS A 1 74 ? 0.585 -4.781 3.418 1.00 79.25 74 HIS A N 1
ATOM 583 C CA . HIS A 1 74 ? 0.295 -4.218 2.097 1.00 79.25 74 HIS A CA 1
ATOM 584 C C . HIS A 1 74 ? 1.427 -3.320 1.590 1.00 79.25 74 HIS A C 1
ATOM 586 O O . HIS A 1 74 ? 1.895 -3.502 0.464 1.00 79.25 74 HIS A O 1
ATOM 592 N N . ALA A 1 75 ? 1.936 -2.418 2.433 1.00 80.44 75 ALA A N 1
ATOM 593 C CA . ALA A 1 75 ? 3.049 -1.549 2.064 1.00 80.44 75 ALA A CA 1
ATOM 594 C C . ALA A 1 75 ? 4.341 -2.339 1.773 1.00 80.44 75 ALA A C 1
ATOM 596 O O . ALA A 1 75 ? 5.017 -2.062 0.782 1.00 80.44 75 ALA A O 1
ATOM 597 N N . LYS A 1 76 ? 4.670 -3.372 2.567 1.00 81.06 76 LYS A N 1
ATOM 598 C CA . LYS A 1 76 ? 5.858 -4.217 2.324 1.00 81.06 76 LYS A CA 1
ATOM 599 C C . LYS A 1 76 ? 5.780 -4.979 1.004 1.00 81.06 76 LYS A C 1
ATOM 601 O O . LYS A 1 76 ? 6.785 -5.050 0.298 1.00 81.06 76 LYS A O 1
ATOM 606 N N . LEU A 1 77 ? 4.616 -5.543 0.676 1.00 85.88 77 LEU A N 1
ATOM 607 C CA . LEU A 1 77 ? 4.417 -6.248 -0.591 1.00 85.88 77 LEU A CA 1
ATOM 608 C C . LEU A 1 77 ? 4.567 -5.304 -1.786 1.00 85.88 77 LEU A C 1
ATOM 610 O O . LEU A 1 77 ? 5.327 -5.605 -2.700 1.00 85.88 77 LEU A O 1
ATOM 614 N N . ALA A 1 78 ? 3.932 -4.130 -1.750 1.00 82.19 78 ALA A N 1
ATOM 615 C CA . ALA A 1 78 ? 4.042 -3.174 -2.850 1.00 82.19 78 ALA A CA 1
ATOM 616 C C . ALA A 1 78 ? 5.477 -2.676 -3.065 1.00 82.19 78 ALA A C 1
ATOM 618 O O . ALA A 1 78 ? 5.916 -2.557 -4.207 1.00 82.19 78 ALA A O 1
ATOM 619 N N . VAL A 1 79 ? 6.233 -2.444 -1.986 1.00 75.31 79 VAL A N 1
ATOM 620 C CA . VAL A 1 79 ? 7.661 -2.103 -2.081 1.00 75.31 79 VAL A CA 1
ATOM 621 C C . VAL A 1 79 ? 8.461 -3.253 -2.694 1.00 75.31 79 VAL A C 1
ATOM 623 O O . VAL A 1 79 ? 9.278 -3.019 -3.583 1.00 75.31 79 VAL A O 1
ATOM 626 N N . HIS A 1 80 ? 8.233 -4.490 -2.248 1.00 84.19 80 HIS A N 1
ATOM 627 C CA . HIS A 1 80 ? 8.912 -5.663 -2.797 1.00 84.19 80 HIS A CA 1
ATOM 628 C C . HIS A 1 80 ? 8.661 -5.812 -4.306 1.00 84.19 80 HIS A C 1
ATOM 630 O O . HIS A 1 80 ? 9.612 -5.976 -5.072 1.00 84.19 80 HIS A O 1
ATOM 636 N N . ASP A 1 81 ? 7.406 -5.696 -4.736 1.00 84.00 81 ASP A N 1
ATOM 637 C CA . ASP A 1 81 ? 7.018 -5.865 -6.137 1.00 84.00 81 ASP A CA 1
ATOM 638 C C . ASP A 1 81 ? 7.566 -4.732 -7.017 1.00 84.00 81 ASP A C 1
ATOM 640 O O . ASP A 1 81 ? 8.103 -4.984 -8.098 1.00 84.00 81 ASP A O 1
ATOM 644 N N . ALA A 1 82 ? 7.528 -3.488 -6.529 1.00 81.56 82 ALA A N 1
ATOM 645 C CA . ALA A 1 82 ? 8.105 -2.342 -7.227 1.00 81.56 82 ALA A CA 1
ATOM 646 C C . ALA A 1 82 ? 9.624 -2.471 -7.411 1.00 81.56 82 ALA A C 1
ATOM 648 O O . ALA A 1 82 ? 10.149 -2.173 -8.486 1.00 81.56 82 ALA A O 1
ATOM 649 N N . LEU A 1 83 ? 10.337 -2.947 -6.383 1.00 76.50 83 LEU A N 1
ATOM 650 C CA . LEU A 1 83 ? 11.777 -3.203 -6.460 1.00 76.50 83 LEU A CA 1
ATOM 651 C C . LEU A 1 83 ? 12.101 -4.363 -7.411 1.00 76.50 83 LEU A C 1
ATOM 653 O O . LEU A 1 83 ? 13.089 -4.292 -8.145 1.00 76.50 83 LEU A O 1
ATOM 657 N N . ALA A 1 84 ? 11.285 -5.419 -7.426 1.00 80.44 84 ALA A N 1
ATOM 658 C CA . ALA A 1 84 ? 11.463 -6.551 -8.333 1.00 80.44 84 ALA A CA 1
ATOM 659 C C . ALA A 1 84 ? 11.338 -6.129 -9.808 1.00 80.44 84 ALA A C 1
ATOM 661 O O . ALA A 1 84 ? 12.162 -6.527 -10.634 1.00 80.44 84 ALA A O 1
ATOM 662 N N . GLU A 1 85 ? 10.367 -5.274 -10.136 1.00 74.75 85 GLU A N 1
ATOM 663 C CA . GLU A 1 85 ? 10.228 -4.717 -11.486 1.00 74.75 85 GLU A CA 1
ATOM 664 C C . GLU A 1 85 ? 11.348 -3.738 -11.847 1.00 74.75 85 GLU A C 1
ATOM 666 O O . GLU A 1 85 ? 11.839 -3.761 -12.978 1.00 74.75 85 GLU A O 1
ATOM 671 N N . LEU A 1 86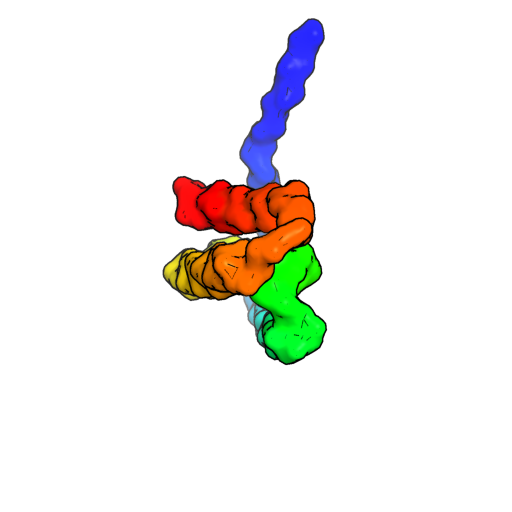 ? 11.803 -2.915 -10.896 1.00 66.56 86 LEU A N 1
ATOM 672 C CA . LEU A 1 86 ? 12.912 -1.983 -11.117 1.00 66.56 86 LEU A CA 1
ATOM 673 C C . LEU A 1 86 ? 14.207 -2.720 -11.498 1.00 66.56 86 LEU A C 1
ATOM 675 O O . LEU A 1 86 ? 14.951 -2.259 -12.361 1.00 66.56 86 LEU A O 1
ATOM 679 N N . HIS A 1 87 ? 14.455 -3.892 -10.907 1.00 61.41 87 HIS A N 1
ATOM 680 C CA . HIS A 1 87 ? 15.593 -4.746 -11.262 1.00 61.41 87 HIS A CA 1
ATOM 681 C C . HIS A 1 87 ? 15.422 -5.488 -12.601 1.00 61.41 87 HIS A C 1
ATOM 683 O O . HIS A 1 87 ? 16.411 -5.968 -13.157 1.00 61.41 87 HIS A O 1
ATOM 689 N N . SER A 1 88 ? 14.198 -5.578 -13.131 1.00 59.81 88 SER A N 1
ATOM 690 C CA . SER A 1 88 ? 13.874 -6.276 -14.385 1.00 59.81 88 SER A CA 1
ATOM 691 C C . SER A 1 88 ? 14.036 -5.396 -15.638 1.00 59.81 88 SER A C 1
ATOM 693 O O . SER A 1 88 ? 14.142 -5.917 -16.748 1.00 59.81 88 SER A O 1
ATOM 695 N N . LEU A 1 89 ? 14.105 -4.064 -15.488 1.00 53.75 89 LEU A N 1
ATOM 696 C CA . LEU A 1 89 ? 14.222 -3.099 -16.593 1.00 53.75 89 LEU A CA 1
ATOM 697 C C . LEU A 1 89 ? 15.616 -2.435 -16.632 1.00 53.75 89 LEU A C 1
ATOM 699 O O . LEU A 1 89 ? 15.795 -1.327 -16.121 1.00 53.75 89 LEU A O 1
ATOM 703 N N . PRO A 1 90 ? 16.633 -3.059 -17.259 1.00 46.78 90 PRO A N 1
ATOM 704 C CA . PRO A 1 90 ? 17.935 -2.430 -17.436 1.00 46.78 90 PRO A CA 1
ATOM 705 C C . PRO A 1 90 ? 17.840 -1.355 -18.532 1.00 46.78 90 PRO A C 1
ATOM 707 O O . PRO A 1 90 ? 18.018 -1.658 -19.709 1.00 46.78 90 PRO A O 1
ATOM 710 N N . GLY A 1 91 ? 17.562 -0.094 -18.175 1.00 52.84 91 GLY A N 1
ATOM 711 C CA . GLY A 1 91 ? 17.742 1.011 -19.130 1.00 52.84 91 GLY A CA 1
ATOM 712 C C . GLY A 1 91 ? 16.968 2.316 -18.931 1.00 52.84 91 GLY A C 1
ATOM 713 O O . GLY A 1 91 ? 17.337 3.292 -19.581 1.00 52.84 91 GLY A O 1
ATOM 714 N N . GLU A 1 92 ? 15.946 2.391 -18.071 1.00 49.41 92 GLU A N 1
ATOM 715 C CA . GLU A 1 92 ? 15.200 3.646 -17.854 1.00 49.41 92 GLU A CA 1
ATOM 716 C C . GLU A 1 92 ? 15.652 4.416 -16.598 1.00 49.41 92 GLU A C 1
ATOM 718 O O . GLU A 1 92 ? 16.076 3.811 -15.609 1.00 49.41 92 GLU A O 1
ATOM 723 N N . PRO A 1 93 ? 15.611 5.765 -16.616 1.00 50.31 93 PRO A N 1
ATOM 724 C CA . PRO A 1 93 ? 16.142 6.578 -15.531 1.00 50.31 93 PRO A CA 1
ATOM 725 C C . PRO A 1 93 ? 15.317 6.412 -14.245 1.00 50.31 93 PRO A C 1
ATOM 727 O O . PRO A 1 93 ? 14.158 6.811 -14.165 1.00 50.31 93 PRO A O 1
ATOM 730 N N . LEU A 1 94 ? 15.988 5.892 -13.213 1.00 54.03 94 LEU A N 1
ATOM 731 C CA . LEU A 1 94 ? 15.568 5.595 -11.831 1.00 54.03 94 LEU A CA 1
ATOM 732 C C . LEU A 1 94 ? 14.973 6.776 -11.008 1.00 54.03 94 LEU A C 1
ATOM 734 O O . LEU A 1 94 ? 14.959 6.726 -9.779 1.00 54.03 94 LEU A O 1
ATOM 738 N N . GLY A 1 95 ? 14.540 7.877 -11.628 1.00 52.28 95 GLY A N 1
ATOM 739 C CA . GLY A 1 95 ? 14.332 9.167 -10.950 1.00 52.28 95 GLY A CA 1
ATOM 740 C C . GLY A 1 95 ? 13.048 9.292 -10.122 1.00 52.28 95 GLY A C 1
ATOM 741 O O . GLY A 1 95 ? 13.103 9.759 -8.988 1.00 52.28 95 GLY A O 1
ATOM 742 N N . ASN A 1 96 ? 11.896 8.862 -10.652 1.00 55.34 96 ASN A N 1
ATOM 743 C CA . ASN A 1 96 ? 10.591 9.121 -10.014 1.00 55.34 96 ASN A CA 1
ATOM 744 C C . ASN A 1 96 ? 10.095 7.962 -9.131 1.00 55.34 96 ASN A C 1
ATOM 746 O O . ASN A 1 96 ? 9.521 8.197 -8.070 1.00 55.34 96 ASN A O 1
ATOM 750 N N . CYS A 1 97 ? 10.349 6.709 -9.520 1.00 56.19 97 CYS A N 1
ATOM 751 C CA . CYS A 1 97 ? 9.908 5.533 -8.755 1.00 56.19 97 CYS A CA 1
ATOM 752 C C . CYS A 1 97 ? 10.682 5.366 -7.434 1.00 56.19 97 CYS A C 1
ATOM 754 O O . CYS A 1 97 ? 10.130 4.870 -6.451 1.00 56.19 97 CYS A O 1
ATOM 756 N N . THR A 1 98 ? 11.933 5.841 -7.376 1.00 63.47 98 THR A N 1
ATOM 757 C CA . THR A 1 98 ? 12.761 5.795 -6.160 1.00 63.47 98 THR A CA 1
ATOM 758 C C . THR A 1 98 ? 12.186 6.676 -5.051 1.00 63.47 98 THR A C 1
ATOM 760 O O . THR A 1 98 ? 12.125 6.240 -3.908 1.00 63.47 98 THR A O 1
ATOM 763 N N . TYR A 1 99 ? 11.686 7.874 -5.377 1.00 65.06 99 TYR A N 1
ATOM 764 C CA . TYR A 1 99 ? 11.116 8.790 -4.382 1.00 65.06 99 TYR A CA 1
ATOM 765 C C . TYR A 1 99 ? 9.855 8.221 -3.717 1.00 65.06 99 TYR A C 1
ATOM 767 O O . TYR A 1 99 ? 9.724 8.259 -2.499 1.00 65.06 99 TYR A O 1
ATOM 775 N N . ILE A 1 100 ? 8.949 7.623 -4.494 1.00 62.47 100 ILE A N 1
ATOM 776 C CA . ILE A 1 100 ? 7.703 7.061 -3.948 1.00 62.47 100 ILE A CA 1
ATOM 777 C C . ILE A 1 100 ? 7.974 5.781 -3.148 1.00 62.47 100 ILE A C 1
ATOM 779 O O . ILE A 1 100 ? 7.369 5.568 -2.099 1.00 62.47 100 ILE A O 1
ATOM 783 N N . THR A 1 101 ? 8.934 4.964 -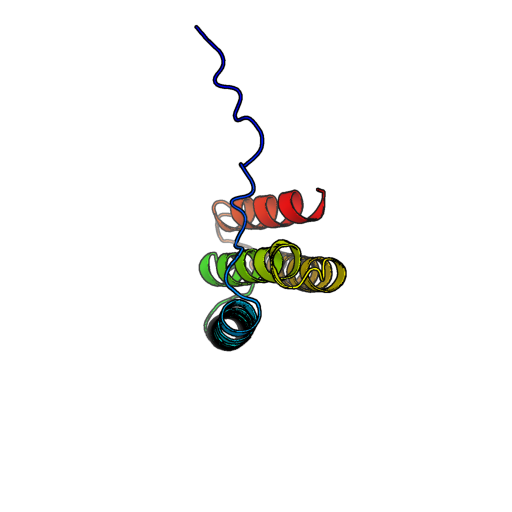3.589 1.00 63.38 101 THR A N 1
ATOM 784 C CA . THR A 1 101 ? 9.398 3.804 -2.813 1.00 63.38 101 THR A CA 1
ATOM 785 C C . THR A 1 101 ? 10.023 4.246 -1.484 1.00 63.38 101 THR A C 1
ATOM 787 O O . THR A 1 101 ? 9.782 3.617 -0.457 1.00 63.38 101 THR A O 1
ATOM 790 N N . GLN A 1 102 ? 10.762 5.361 -1.475 1.00 67.81 102 GLN A N 1
ATOM 791 C CA . GLN A 1 102 ? 11.325 5.951 -0.258 1.00 67.81 102 GLN A CA 1
ATOM 792 C C . GLN A 1 102 ? 10.228 6.414 0.714 1.00 67.81 102 GLN A C 1
ATOM 794 O O . GLN A 1 102 ? 10.287 6.070 1.890 1.00 67.81 102 GLN A O 1
ATOM 799 N N . LEU A 1 103 ? 9.189 7.104 0.226 1.00 65.88 103 LEU A N 1
ATOM 800 C CA . LEU A 1 103 ? 8.049 7.523 1.055 1.00 65.88 103 LEU A CA 1
ATOM 801 C C . LEU A 1 103 ? 7.298 6.327 1.664 1.00 65.88 103 LEU A C 1
ATOM 803 O O . LEU A 1 103 ? 6.891 6.368 2.822 1.00 65.88 103 LEU A O 1
ATOM 807 N N . LEU A 1 104 ? 7.130 5.235 0.913 1.00 62.19 104 LEU A N 1
ATOM 808 C CA . LEU A 1 104 ? 6.542 3.997 1.440 1.00 62.19 104 LEU A CA 1
ATOM 809 C C . LEU A 1 104 ? 7.409 3.365 2.541 1.00 62.19 104 LEU A C 1
ATOM 811 O O . LEU A 1 104 ? 6.873 2.860 3.525 1.00 62.19 104 LEU A O 1
ATOM 815 N N . LEU A 1 105 ? 8.737 3.407 2.401 1.00 70.25 105 LEU A N 1
ATOM 816 C CA . LEU A 1 105 ? 9.673 2.912 3.417 1.00 70.25 105 LEU A CA 1
ATOM 817 C C . LEU A 1 105 ? 9.679 3.783 4.682 1.00 70.25 105 LEU A C 1
ATOM 819 O O . LEU A 1 105 ? 9.736 3.252 5.792 1.00 70.25 105 LEU A O 1
ATOM 823 N N . GLU A 1 106 ? 9.579 5.103 4.532 1.00 69.94 106 GLU A N 1
ATOM 824 C CA . GLU A 1 106 ? 9.452 6.039 5.656 1.00 69.94 106 GLU A CA 1
ATOM 825 C C . GLU A 1 106 ? 8.164 5.772 6.450 1.00 69.94 106 GLU A C 1
ATOM 827 O O . GLU A 1 106 ? 8.220 5.649 7.673 1.00 69.94 106 GLU A O 1
ATOM 832 N N . ASN A 1 107 ? 7.038 5.534 5.768 1.00 59.75 107 ASN A N 1
ATOM 833 C CA . ASN A 1 107 ? 5.752 5.218 6.407 1.00 59.75 107 ASN A CA 1
ATOM 834 C C . ASN A 1 107 ? 5.692 3.833 7.083 1.00 59.75 107 ASN A C 1
ATOM 836 O O . ASN A 1 107 ? 4.771 3.561 7.847 1.00 59.75 107 ASN A O 1
ATOM 840 N N . LEU A 1 108 ? 6.668 2.954 6.832 1.00 55.88 108 LEU A N 1
ATOM 841 C CA . LEU A 1 108 ? 6.793 1.640 7.476 1.00 55.88 108 LEU A CA 1
ATOM 842 C C . LEU A 1 108 ? 7.644 1.650 8.758 1.00 55.88 108 LEU A C 1
ATOM 844 O O . LEU A 1 108 ? 7.714 0.623 9.436 1.00 55.88 108 LEU A O 1
ATOM 848 N N . THR A 1 109 ? 8.335 2.754 9.056 1.00 50.78 109 THR A N 1
ATOM 849 C CA . THR A 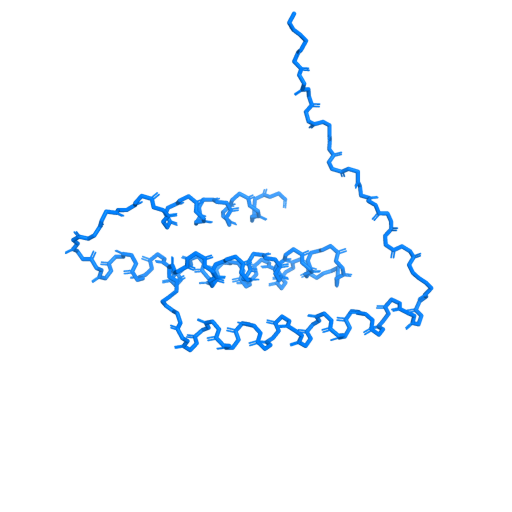1 109 ? 9.337 2.827 10.140 1.00 50.78 109 THR A CA 1
ATOM 850 C C . THR A 1 109 ? 8.844 3.609 11.369 1.00 50.78 109 THR A C 1
ATOM 852 O O . THR A 1 109 ? 9.549 3.648 12.378 1.00 50.78 109 THR A O 1
ATOM 855 N N . ILE A 1 110 ? 7.652 4.213 11.300 1.00 43.94 110 ILE A N 1
ATOM 856 C CA . ILE A 1 110 ? 7.042 5.033 12.364 1.00 43.94 110 ILE A CA 1
ATOM 857 C C . ILE A 1 110 ? 6.043 4.203 13.175 1.00 43.94 110 ILE A C 1
ATOM 859 O O . ILE A 1 110 ? 5.266 3.445 12.551 1.00 43.94 110 ILE A O 1
#

Radius of gyration: 16.41 Å; Cα contacts (8 Å, |Δi|>4): 72; chains: 1; bounding box: 41×40×35 Å

Nearest PDB structures (foldseek):
  5om0-assembly2_A-2  TM=9.005E-01  e=1.039E-05  Homo sapiens
  7obl-assembly1_A-2  TM=9.152E-01  e=1.437E-05  Homo sapiens
  1yz5-assembly1_B  TM=9.180E-01  e=1.437E-05  Homo sapiens
  7obt-assembly1_A-2  TM=9.028E-01  e=1.517E-05  Homo sapiens
  5oeh-assembly1_A  TM=8.880E-01  e=9.845E-06  Homo sapiens

Foldseek 3Di:
DDPPDPPPDDLPPPPDPPVVLVVVLVVVVVVLVVQQVVCVVPHQLLDPSNLVSLQVVLVCCVNRVVNNVVSLVSLVVSLVRSVVVVVVDPDDDPPPSVVSSVVSVVVNPD

Solvent-accessible surface area (backbone atoms only — not comparable to full-atom values): 6454 Å² total; per-residue (Å²): 136,81,80,82,71,83,69,75,79,78,79,73,77,83,78,52,61,70,74,59,40,51,57,50,52,54,53,51,50,54,52,47,51,53,52,48,55,51,30,63,73,79,38,58,58,50,32,66,68,40,46,48,50,46,48,54,47,24,49,43,24,42,74,70,66,70,34,52,70,57,17,51,48,56,43,53,50,49,48,52,46,16,52,56,50,59,73,69,52,92,82,70,84,71,66,66,50,52,56,56,50,48,54,54,52,56,68,67,74,112

Mean predicted aligned error: 12.32 Å

pLDDT: mean 71.54, std 17.32, range [34.53, 95.5]

InterPro domains:
  IPR000308 14-3-3 protein [PR00305] (31-57)
  IPR000308 14-3-3 protein [PR00305] (5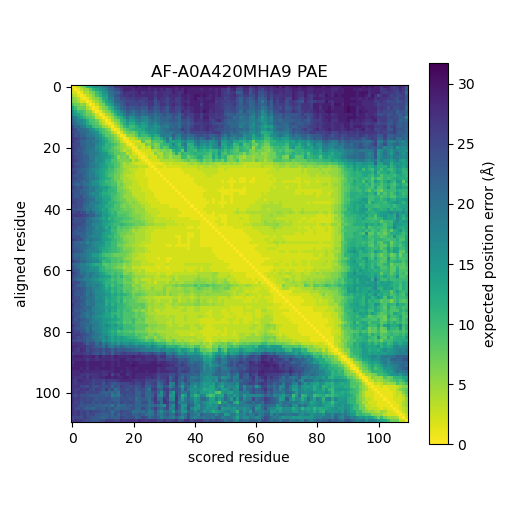8-84)
  IPR000308 14-3-3 protein [PR00305] (85-110)
  IPR000308 14-3-3 protein [PTHR18860] (23-110)
  IPR023410 14-3-3 domain [PF00244] (18-109)
  IPR036815 14-3-3 domain superfamily [G3DSA:1.20.190.20] (12-110)
  IPR036815 14-3-3 domain superfamily [SSF48445] (22-110)

Sequence (110 aa):
MEEVRFDEAEQIPLTLNDEQGEVIDDSALEAYEIATDITQIELAANHPLRLGVVLNYSDFYNKVQNSPNRASHHAKLAVHDALAELHSLPGEPLGNCTYITQLLLENLTI

Organism: Fusarium oxysporum (NCBI:txid5507)

Secondary structure (DSSP, 8-state):
-----------------HHHHHHHHHHHHHHHHHHHHHHHHHS-TT-HHHHHHHHHHHHHHHHTS--HHHHHHHHHHHHHHHHHHHHH-TTS-THHHHHHHHHHHHTT--